Protein AF-A0A0Q4BF16-F1 (afdb_monomer)

Mean predicted aligned error: 4.29 Å

Radius of gyration: 11.95 Å; Cα contacts (8 Å, |Δi|>4): 61; chains: 1; bounding box: 30×20×29 Å

Solvent-accessible surface area (backbone atoms only — not comparable to full-atom values): 3981 Å² total; per-residue (Å²): 131,63,90,51,62,67,55,40,14,51,54,47,22,47,29,55,71,72,70,44,86,78,87,68,95,66,55,72,66,36,48,54,51,13,62,66,43,32,66,44,46,46,54,29,72,77,38,58,78,75,52,28,47,57,32,47,37,50,40,31,46,76,74,69,44,93,64,80,120

Foldseek 3Di:
DDPDLLVLLCVVLLCVLVVHPDPDDHDPVSVVLSVVLNVLNNQLVPDDDPSNQVSVQVSCVSSVHPDHD

pLDDT: mean 89.06, std 8.33, range [61.06, 96.75]

Structure (mmCIF, N/CA/C/O backbone):
data_AF-A0A0Q4BF16-F1
#
_entry.id   AF-A0A0Q4BF16-F1
#
loop_
_atom_site.group_PDB
_atom_site.id
_atom_site.type_symbol
_atom_site.label_atom_id
_atom_site.label_alt_id
_atom_site.label_comp_id
_atom_site.label_asym_id
_atom_site.label_entity_id
_atom_site.label_seq_id
_atom_site.pdbx_PDB_ins_code
_atom_site.Cartn_x
_atom_site.Cartn_y
_atom_site.Cartn_z
_atom_site.occupancy
_atom_site.B_iso_or_equiv
_atom_site.auth_seq_id
_atom_site.auth_comp_id
_atom_site.auth_asym_id
_atom_site.auth_atom_id
_atom_site.pdbx_PDB_model_num
ATOM 1 N N . LEU A 1 1 ? 2.351 9.015 -15.165 1.00 61.06 1 LEU A N 1
ATOM 2 C CA . LEU A 1 1 ? 3.349 8.472 -14.219 1.00 61.06 1 LEU A CA 1
ATOM 3 C C . LEU A 1 1 ? 3.823 9.587 -13.293 1.00 61.06 1 LEU A C 1
ATOM 5 O O . LEU A 1 1 ? 4.262 10.613 -13.813 1.00 61.06 1 LEU A O 1
ATOM 9 N N . PRO A 1 2 ? 3.689 9.432 -11.964 1.00 69.06 2 PRO A N 1
ATOM 10 C CA . PRO A 1 2 ? 4.192 10.400 -10.992 1.00 69.06 2 PRO A CA 1
ATOM 11 C C . PRO A 1 2 ? 5.675 10.715 -11.228 1.00 69.06 2 PRO A C 1
ATOM 13 O O . PRO A 1 2 ? 6.421 9.863 -11.710 1.00 69.06 2 PRO A O 1
ATOM 16 N N . ARG A 1 3 ? 6.106 11.945 -10.924 1.00 75.19 3 ARG A N 1
ATOM 17 C CA . ARG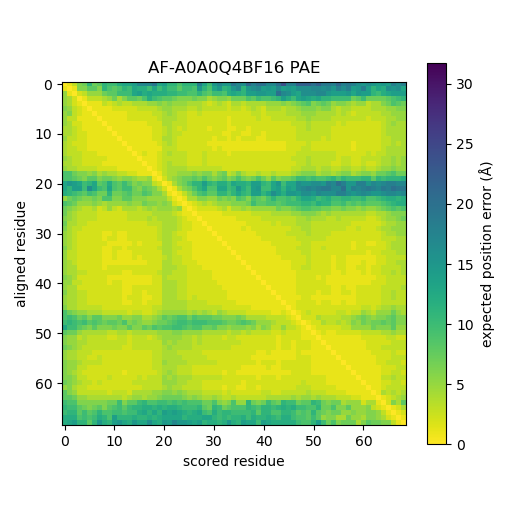 A 1 3 ? 7.517 12.345 -11.093 1.00 75.19 3 ARG A CA 1
ATOM 18 C C . ARG A 1 3 ? 8.409 11.799 -9.978 1.00 75.19 3 ARG A C 1
ATOM 20 O O . ARG A 1 3 ? 9.546 11.429 -10.254 1.00 75.19 3 ARG A O 1
ATOM 27 N N . ASP A 1 4 ? 7.865 11.710 -8.769 1.00 85.31 4 ASP A N 1
ATOM 28 C CA . ASP A 1 4 ? 8.538 11.213 -7.572 1.00 85.31 4 ASP A CA 1
ATOM 29 C C . ASP A 1 4 ? 8.586 9.675 -7.526 1.00 85.31 4 ASP A C 1
ATOM 31 O O . ASP A 1 4 ? 7.626 9.000 -7.901 1.00 85.31 4 ASP A O 1
ATOM 35 N N . ASN A 1 5 ? 9.714 9.126 -7.079 1.00 83.81 5 ASN A N 1
ATOM 36 C CA . ASN A 1 5 ? 9.964 7.685 -7.038 1.00 83.81 5 ASN A CA 1
ATOM 37 C C . ASN A 1 5 ? 9.065 6.956 -6.026 1.00 83.81 5 ASN A C 1
ATOM 39 O O . ASN A 1 5 ? 8.477 5.927 -6.363 1.00 83.81 5 ASN A O 1
ATOM 43 N N . LYS A 1 6 ? 8.829 7.539 -4.840 1.00 86.00 6 LYS A N 1
ATOM 44 C CA . LYS A 1 6 ? 7.894 6.969 -3.856 1.00 86.00 6 LYS A CA 1
ATOM 45 C C . LYS A 1 6 ? 6.470 6.972 -4.394 1.00 86.00 6 LYS A C 1
ATOM 47 O O . LYS A 1 6 ? 5.758 5.982 -4.253 1.00 86.00 6 LYS A O 1
ATOM 52 N N . ALA A 1 7 ? 6.067 8.051 -5.062 1.00 88.56 7 ALA A N 1
ATOM 53 C CA . ALA A 1 7 ? 4.747 8.137 -5.677 1.00 88.56 7 ALA A CA 1
ATOM 54 C C . ALA A 1 7 ? 4.553 7.091 -6.792 1.00 88.56 7 ALA A C 1
ATOM 56 O O . ALA A 1 7 ? 3.466 6.531 -6.922 1.00 88.56 7 ALA A O 1
ATOM 57 N N . LYS A 1 8 ? 5.596 6.778 -7.578 1.00 89.81 8 LYS A N 1
ATOM 58 C CA . LYS A 1 8 ? 5.550 5.687 -8.570 1.00 89.81 8 LYS A CA 1
ATOM 59 C C . LYS A 1 8 ? 5.402 4.317 -7.909 1.00 89.81 8 LYS A C 1
ATOM 61 O O . LYS A 1 8 ? 4.559 3.537 -8.343 1.00 89.81 8 LYS A O 1
ATOM 66 N N . ALA A 1 9 ? 6.196 4.039 -6.876 1.00 91.25 9 ALA A N 1
A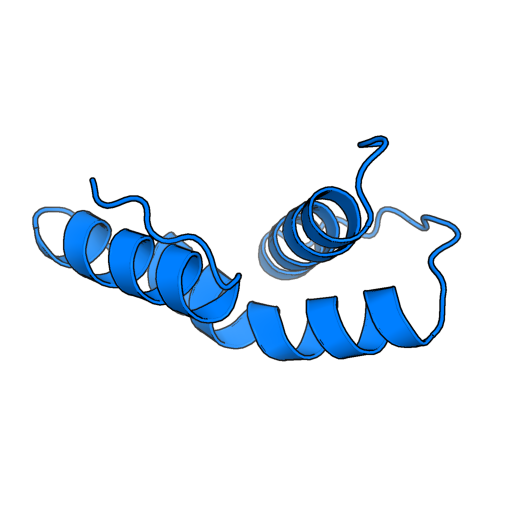TOM 67 C CA . ALA A 1 9 ? 6.134 2.780 -6.139 1.00 91.25 9 ALA A CA 1
ATOM 68 C C . ALA A 1 9 ? 4.760 2.581 -5.477 1.00 91.25 9 ALA A C 1
ATOM 70 O O . ALA A 1 9 ? 4.152 1.523 -5.607 1.00 91.25 9 ALA A O 1
ATOM 71 N N . MET A 1 10 ? 4.219 3.630 -4.855 1.00 92.38 10 MET A N 1
ATOM 72 C CA . MET A 1 10 ? 2.883 3.615 -4.261 1.00 92.38 10 MET A CA 1
ATOM 73 C C . MET A 1 10 ? 1.799 3.367 -5.311 1.00 92.38 10 MET A C 1
ATOM 75 O O . MET A 1 10 ? 0.974 2.472 -5.147 1.00 92.38 10 MET A O 1
ATOM 79 N N . ALA A 1 11 ? 1.815 4.113 -6.417 1.00 92.00 11 ALA A N 1
ATOM 80 C CA . ALA A 1 11 ? 0.809 3.953 -7.461 1.00 92.00 11 ALA A CA 1
ATOM 81 C C . ALA A 1 11 ? 0.863 2.554 -8.106 1.00 92.00 11 ALA A C 1
ATOM 83 O O . ALA A 1 11 ? -0.180 1.987 -8.430 1.00 92.00 11 ALA A O 1
ATOM 84 N N . ARG A 1 12 ? 2.054 1.947 -8.203 1.00 92.38 12 ARG A N 1
ATOM 85 C CA . ARG A 1 12 ? 2.202 0.549 -8.615 1.00 92.38 12 ARG A CA 1
ATOM 86 C C . ARG A 1 12 ? 1.616 -0.424 -7.589 1.00 92.38 12 ARG A C 1
ATOM 88 O O . ARG A 1 12 ? 0.918 -1.350 -7.996 1.00 92.38 12 ARG A O 1
ATOM 95 N N . ALA A 1 13 ? 1.875 -0.233 -6.296 1.00 93.94 13 ALA A N 1
ATOM 96 C CA . ALA A 1 13 ? 1.342 -1.093 -5.239 1.00 93.94 13 ALA A CA 1
ATOM 97 C C . ALA A 1 13 ? -0.200 -1.095 -5.218 1.00 93.94 13 ALA A C 1
ATOM 99 O O . ALA A 1 13 ? -0.814 -2.157 -5.081 1.00 93.94 13 ALA A O 1
ATOM 100 N N . PHE A 1 14 ? -0.828 0.068 -5.437 1.00 94.25 14 PHE A N 1
ATOM 101 C CA . PHE A 1 14 ? -2.279 0.177 -5.644 1.00 94.25 14 PHE A CA 1
ATOM 102 C C . PHE A 1 14 ? -2.736 -0.547 -6.905 1.00 94.25 14 PHE A C 1
ATOM 104 O O . PHE A 1 14 ? -3.654 -1.360 -6.829 1.00 94.25 14 PHE A O 1
ATOM 111 N N . GLY A 1 15 ? -2.078 -0.308 -8.042 1.00 93.00 15 GLY A N 1
ATOM 112 C CA . GLY A 1 15 ? -2.439 -0.966 -9.295 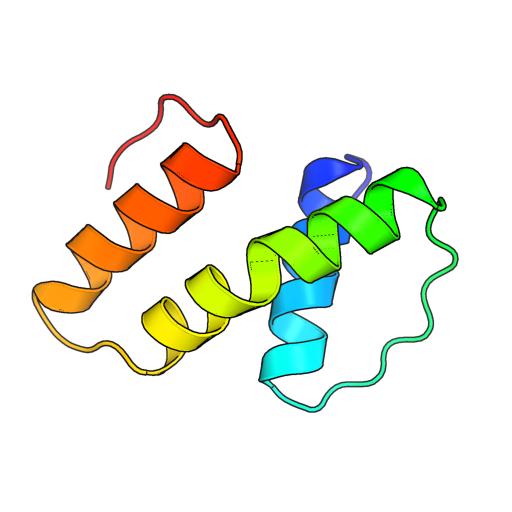1.00 93.00 15 GLY A CA 1
ATOM 113 C C . GLY A 1 15 ? -2.396 -2.491 -9.186 1.00 93.00 15 GLY A C 1
ATOM 114 O O . GLY A 1 15 ? -3.384 -3.168 -9.454 1.00 93.00 15 GLY A O 1
ATOM 115 N N . MET A 1 16 ? -1.303 -3.032 -8.644 1.00 92.25 16 MET A N 1
ATOM 116 C CA . MET A 1 16 ? -1.171 -4.467 -8.390 1.00 92.25 16 MET A CA 1
ATOM 117 C C . MET A 1 16 ? -2.255 -5.028 -7.473 1.00 92.25 16 MET A C 1
ATOM 119 O O . MET A 1 16 ? -2.744 -6.130 -7.715 1.00 92.25 16 MET A O 1
ATOM 123 N N . SER A 1 17 ? -2.616 -4.299 -6.417 1.00 92.75 17 SER A N 1
ATOM 124 C CA . SER A 1 17 ? -3.634 -4.748 -5.460 1.00 92.75 17 SER A CA 1
ATOM 125 C C . SER A 1 17 ? -5.043 -4.718 -6.058 1.00 92.75 17 SER A C 1
ATOM 127 O O . SER A 1 17 ? -5.876 -5.535 -5.687 1.00 92.75 17 SER A O 1
ATOM 129 N N . LEU A 1 18 ? -5.283 -3.839 -7.033 1.00 92.44 18 LEU A N 1
ATOM 130 C CA . LEU A 1 18 ? -6.536 -3.734 -7.785 1.00 92.44 18 LEU A CA 1
ATOM 131 C C . LEU A 1 18 ? -6.556 -4.597 -9.062 1.00 92.44 18 LEU A C 1
ATOM 133 O O . LEU A 1 18 ? -7.525 -4.558 -9.818 1.00 92.44 18 LEU A O 1
ATOM 137 N N . GLY A 1 19 ? -5.497 -5.370 -9.325 1.00 88.69 19 GLY A N 1
ATOM 138 C CA . GLY A 1 19 ? -5.392 -6.228 -10.507 1.00 88.69 19 GLY A CA 1
ATOM 139 C C . GLY A 1 19 ? -5.091 -5.484 -11.812 1.00 88.69 19 GLY A C 1
ATOM 140 O O . GLY A 1 19 ? -5.270 -6.053 -12.889 1.00 88.69 19 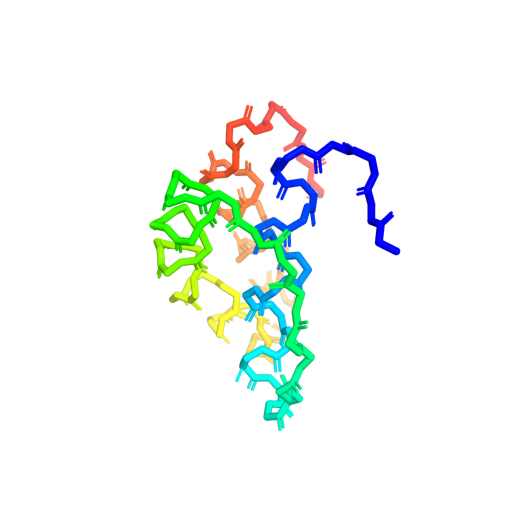GLY A O 1
ATOM 141 N N . THR A 1 20 ? -4.625 -4.234 -11.750 1.00 84.12 20 THR A N 1
ATOM 142 C CA . THR A 1 20 ? -4.148 -3.504 -12.927 1.00 84.12 20 THR A CA 1
ATOM 143 C C . THR A 1 20 ? -2.649 -3.743 -13.125 1.00 84.12 20 THR A C 1
ATOM 145 O O . THR A 1 20 ? -1.812 -3.420 -12.281 1.00 84.12 20 THR A O 1
ATOM 148 N N . ASP A 1 21 ? -2.288 -4.339 -14.264 1.00 66.31 21 ASP A N 1
ATOM 149 C CA . ASP A 1 21 ? -0.890 -4.546 -14.658 1.00 66.31 21 ASP A CA 1
ATOM 150 C C . ASP A 1 21 ? -0.425 -3.392 -15.554 1.00 66.31 21 ASP A C 1
ATOM 152 O O . ASP A 1 21 ? -0.290 -3.517 -16.775 1.00 66.31 21 ASP A O 1
ATOM 156 N N . GLU A 1 22 ? -0.222 -2.217 -14.955 1.00 68.50 22 GLU A N 1
ATOM 157 C CA . GLU A 1 22 ? 0.459 -1.138 -15.661 1.00 68.50 22 GLU A CA 1
ATOM 158 C C . GLU A 1 22 ? 1.972 -1.396 -15.672 1.00 68.50 22 GLU A C 1
ATOM 160 O O . GLU A 1 22 ? 2.680 -1.230 -14.676 1.00 68.50 22 GLU A O 1
ATOM 165 N N . LYS A 1 23 ? 2.482 -1.798 -16.843 1.00 67.31 23 LYS A N 1
ATOM 166 C CA . LYS A 1 23 ? 3.909 -2.057 -17.089 1.00 67.31 23 LYS A CA 1
ATOM 167 C C . LYS A 1 23 ? 4.699 -0.756 -17.181 1.00 67.31 23 LYS A C 1
ATOM 169 O O . LYS A 1 23 ? 5.110 -0.316 -18.257 1.00 67.31 23 LYS A O 1
ATOM 174 N N . TRP A 1 24 ? 4.911 -0.117 -16.041 1.00 78.50 24 TRP A N 1
ATOM 175 C CA . TRP A 1 24 ? 5.794 1.035 -15.933 1.00 78.50 24 TRP A CA 1
ATOM 176 C C . TRP A 1 24 ? 7.258 0.603 -15.899 1.00 78.50 24 TRP A C 1
ATOM 178 O O . TRP A 1 24 ? 7.622 -0.385 -15.265 1.00 78.50 24 TRP A O 1
ATOM 188 N N . LYS A 1 25 ? 8.125 1.380 -16.555 1.00 81.69 25 LYS A N 1
ATOM 189 C CA . LYS A 1 25 ? 9.575 1.239 -16.387 1.00 81.69 25 LYS A CA 1
ATOM 190 C C . LYS A 1 25 ? 9.970 1.859 -15.048 1.00 81.69 25 LYS A C 1
ATOM 192 O O . LYS A 1 25 ? 10.112 3.077 -14.952 1.00 81.69 25 LYS A O 1
ATOM 197 N N . LEU A 1 26 ? 10.105 1.015 -14.033 1.00 85.12 26 LEU A N 1
ATOM 198 C CA . LEU A 1 26 ? 10.549 1.379 -12.691 1.00 85.12 26 LEU A CA 1
ATOM 199 C C . LEU A 1 26 ? 11.982 0.908 -12.451 1.00 85.12 26 LEU A C 1
ATOM 201 O O . LEU A 1 26 ? 12.438 -0.055 -13.073 1.00 85.12 26 LEU A O 1
ATOM 205 N N . SER A 1 27 ? 12.696 1.602 -11.565 1.00 91.25 27 SER A N 1
ATOM 206 C CA . SER A 1 27 ? 13.996 1.126 -11.097 1.00 91.25 27 SER A CA 1
ATOM 207 C C . SER A 1 27 ? 13.827 -0.107 -10.197 1.00 91.25 27 SER A C 1
ATOM 209 O O . SER A 1 27 ? 12.729 -0.395 -9.720 1.00 91.25 27 SER A O 1
ATOM 211 N N . LYS A 1 28 ? 14.916 -0.845 -9.944 1.00 91.81 28 LYS A N 1
ATOM 212 C CA . LYS A 1 28 ? 14.900 -1.986 -9.011 1.00 91.81 28 LYS A CA 1
ATOM 213 C C . LYS A 1 28 ? 14.466 -1.559 -7.605 1.00 91.81 28 LYS A C 1
ATOM 215 O O . LYS A 1 28 ? 13.672 -2.249 -6.984 1.00 91.81 28 LYS A O 1
ATOM 220 N N . GLU A 1 29 ? 14.945 -0.404 -7.156 1.00 92.31 29 GLU A N 1
ATOM 221 C CA . GLU A 1 29 ? 14.606 0.173 -5.855 1.00 92.31 29 GLU A CA 1
ATOM 222 C C . GLU A 1 29 ? 13.114 0.527 -5.766 1.00 92.31 29 GLU A C 1
ATOM 224 O O . GLU A 1 29 ? 12.453 0.172 -4.795 1.00 92.31 29 GLU A O 1
ATOM 229 N N . ASP A 1 30 ? 12.549 1.135 -6.814 1.00 91.19 30 ASP A N 1
ATOM 230 C CA . ASP A 1 30 ? 11.112 1.439 -6.869 1.00 91.19 30 ASP A CA 1
ATOM 231 C C . ASP A 1 30 ? 10.251 0.166 -6.840 1.00 91.19 30 ASP A C 1
ATOM 233 O O . ASP A 1 30 ? 9.165 0.165 -6.259 1.00 91.19 30 ASP A O 1
ATOM 237 N N . LEU A 1 31 ? 10.712 -0.913 -7.486 1.00 92.44 31 LEU A N 1
ATOM 238 C CA . LEU A 1 31 ? 10.028 -2.208 -7.480 1.00 92.44 31 LEU A CA 1
ATOM 239 C C . LEU A 1 31 ? 10.057 -2.843 -6.090 1.00 92.44 31 LEU A C 1
ATOM 241 O O . LEU A 1 31 ? 9.007 -3.222 -5.583 1.00 92.44 31 LEU A O 1
ATOM 245 N N . GLU A 1 32 ? 11.226 -2.898 -5.455 1.00 94.69 32 GLU A N 1
ATOM 246 C CA . GLU A 1 32 ? 11.375 -3.441 -4.100 1.00 94.69 32 GLU A CA 1
ATOM 247 C C . GLU A 1 32 ? 10.552 -2.640 -3.086 1.00 94.69 32 GLU A C 1
ATOM 249 O O . GLU A 1 32 ? 9.881 -3.213 -2.227 1.00 94.69 32 GLU A O 1
ATOM 254 N N . PHE A 1 33 ? 10.538 -1.312 -3.221 1.00 94.81 33 PHE A N 1
ATOM 255 C CA . PHE A 1 33 ? 9.728 -0.455 -2.368 1.00 94.81 33 PHE A CA 1
ATOM 256 C C . PHE A 1 33 ? 8.225 -0.628 -2.631 1.00 94.81 33 PHE A C 1
ATOM 258 O O . PHE A 1 33 ? 7.440 -0.686 -1.689 1.00 94.81 33 PHE A O 1
ATOM 265 N N . SER A 1 34 ? 7.808 -0.784 -3.890 1.00 94.25 34 SER A N 1
ATOM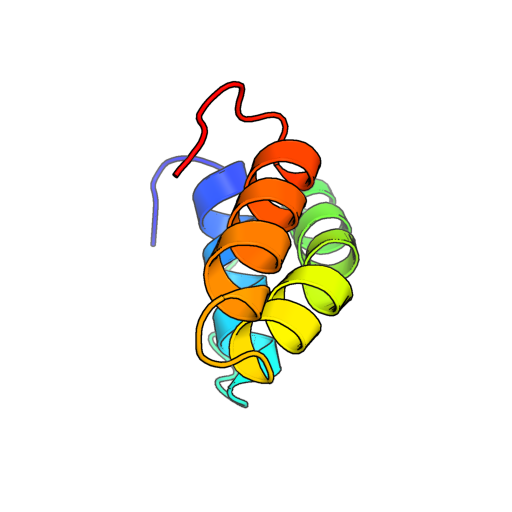 266 C CA . SER A 1 34 ? 6.422 -1.124 -4.240 1.00 94.25 34 SER A CA 1
ATOM 267 C C . SER A 1 34 ? 5.991 -2.454 -3.617 1.00 94.25 34 SER A C 1
ATOM 269 O O . SER A 1 34 ? 4.894 -2.543 -3.066 1.00 94.25 34 SER A O 1
ATOM 271 N N . ASP A 1 35 ? 6.836 -3.481 -3.694 1.00 94.25 35 ASP A N 1
ATOM 272 C CA . ASP A 1 35 ? 6.546 -4.803 -3.134 1.00 94.25 35 ASP A CA 1
ATOM 273 C C . ASP A 1 35 ? 6.447 -4.745 -1.603 1.00 94.25 35 ASP A C 1
ATOM 275 O O . ASP A 1 35 ? 5.554 -5.359 -1.016 1.00 94.25 35 ASP A O 1
ATOM 279 N N . PHE A 1 36 ? 7.295 -3.935 -0.961 1.00 96.00 36 PHE A N 1
ATOM 280 C CA . PHE A 1 36 ? 7.200 -3.623 0.466 1.00 96.00 36 PHE A CA 1
ATOM 281 C C . PHE A 1 36 ? 5.882 -2.922 0.836 1.00 96.00 36 PHE A C 1
ATOM 283 O O . PHE A 1 36 ? 5.317 -3.213 1.888 1.00 96.00 36 PHE A O 1
ATOM 290 N N . LEU A 1 37 ? 5.369 -2.023 -0.012 1.00 96.25 37 LEU A N 1
ATOM 291 C CA . LEU A 1 37 ? 4.130 -1.282 0.254 1.00 96.25 37 LEU A CA 1
ATOM 292 C C . LEU A 1 37 ? 2.854 -2.122 0.070 1.00 96.25 37 LEU A C 1
ATOM 294 O O . LEU A 1 37 ? 1.821 -1.791 0.655 1.00 96.25 37 LEU A O 1
ATOM 298 N N . MET A 1 38 ? 2.897 -3.205 -0.715 1.00 95.56 38 MET A N 1
ATOM 299 C CA . MET A 1 38 ? 1.704 -3.991 -1.062 1.00 95.56 38 MET A CA 1
ATOM 300 C C . MET A 1 38 ? 0.862 -4.470 0.133 1.00 95.56 38 MET A C 1
ATOM 302 O O . MET A 1 38 ? -0.359 -4.337 0.055 1.00 95.56 38 MET A O 1
ATOM 306 N N . PRO A 1 39 ? 1.428 -5.019 1.228 1.00 96.50 39 PRO A N 1
ATOM 307 C CA . PRO A 1 39 ? 0.623 -5.477 2.359 1.00 96.50 39 PRO A CA 1
ATOM 308 C C . PRO A 1 39 ? -0.188 -4.344 2.999 1.00 96.50 39 PRO A C 1
ATOM 310 O O . PRO A 1 39 ? -1.356 -4.541 3.316 1.00 96.50 39 PRO A O 1
ATOM 313 N N . PHE A 1 40 ? 0.400 -3.149 3.122 1.00 96.50 40 PHE A N 1
ATOM 314 C CA . PHE A 1 40 ? -0.261 -1.971 3.695 1.00 96.50 40 PHE A CA 1
ATOM 315 C C . PHE A 1 40 ? -1.368 -1.439 2.789 1.00 96.50 40 PHE A C 1
ATOM 317 O O . PHE A 1 40 ? -2.422 -1.033 3.264 1.00 96.50 40 PHE A O 1
ATOM 324 N N . VAL A 1 41 ? -1.133 -1.453 1.476 1.00 96.56 41 VAL A N 1
ATOM 325 C CA . VAL A 1 41 ? -2.134 -1.040 0.491 1.00 96.56 41 VAL A CA 1
ATOM 326 C C . VAL A 1 41 ? -3.326 -1.995 0.489 1.00 96.56 41 VAL A C 1
ATOM 328 O O . VAL A 1 41 ? -4.459 -1.532 0.444 1.00 96.56 41 VAL A O 1
ATOM 331 N N . ARG A 1 42 ? -3.098 -3.309 0.580 1.00 95.88 42 ARG A N 1
ATOM 332 C CA . ARG A 1 42 ? -4.186 -4.298 0.668 1.00 95.88 42 ARG A CA 1
ATOM 333 C C . ARG A 1 42 ? -4.999 -4.135 1.948 1.00 95.88 42 ARG A C 1
ATOM 335 O O . ARG A 1 42 ? -6.209 -4.001 1.867 1.00 95.88 42 ARG A O 1
ATOM 342 N N . ASP A 1 43 ? -4.329 -4.044 3.096 1.00 96.00 43 ASP A N 1
ATOM 343 C CA . ASP A 1 43 ? -4.984 -3.814 4.393 1.00 96.00 43 ASP A CA 1
ATOM 344 C C . ASP A 1 43 ? -5.788 -2.501 4.399 1.00 96.00 43 ASP A C 1
ATOM 346 O O . ASP A 1 43 ? -6.886 -2.448 4.940 1.00 96.00 43 ASP A O 1
ATOM 350 N N . LEU A 1 44 ? -5.295 -1.450 3.731 1.00 96.75 44 LEU A N 1
ATOM 351 C CA . LEU A 1 44 ? -6.048 -0.211 3.535 1.00 96.75 44 LEU A CA 1
ATOM 352 C C . LEU A 1 44 ? -7.281 -0.405 2.639 1.00 96.75 44 LEU A C 1
ATOM 354 O O . LEU A 1 44 ? -8.354 0.084 2.984 1.00 96.75 44 LEU A O 1
ATOM 358 N N . LEU A 1 45 ? -7.141 -1.083 1.498 1.00 95.62 45 LEU A N 1
ATOM 359 C CA . LEU A 1 45 ? -8.245 -1.316 0.557 1.00 95.62 45 LEU A CA 1
ATOM 360 C C . LEU A 1 45 ? -9.359 -2.183 1.159 1.00 95.62 45 LEU A C 1
ATOM 362 O O . LEU A 1 45 ? -10.522 -1.971 0.831 1.00 95.62 45 LEU A O 1
ATOM 366 N N . ASP A 1 46 ? -9.002 -3.108 2.049 1.00 95.88 46 ASP A N 1
ATOM 367 C CA . ASP A 1 46 ? -9.940 -3.986 2.754 1.00 95.88 46 ASP A CA 1
ATOM 368 C C . ASP A 1 46 ? -10.547 -3.327 4.013 1.00 95.88 46 ASP A C 1
ATOM 370 O O . ASP A 1 46 ? -11.415 -3.907 4.667 1.00 95.88 46 ASP A O 1
ATOM 374 N N . SER A 1 47 ? -10.086 -2.129 4.390 1.00 96.44 47 SER A N 1
ATOM 375 C CA . SER A 1 47 ? -10.531 -1.435 5.602 1.00 96.44 47 SER A CA 1
ATOM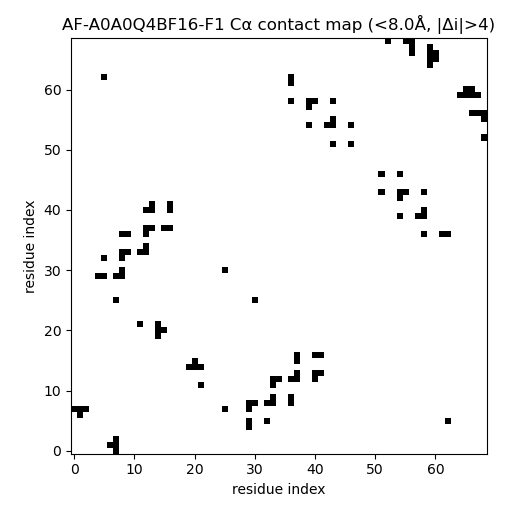 376 C C . SER A 1 47 ? -11.711 -0.495 5.360 1.00 96.44 47 SER A C 1
ATOM 378 O O . SER A 1 47 ? -11.809 0.182 4.338 1.00 96.44 47 SER A O 1
ATOM 380 N N . GLU A 1 48 ? -12.585 -0.390 6.360 1.00 91.56 48 GLU A N 1
ATOM 381 C CA . GLU A 1 48 ? -13.754 0.488 6.342 1.00 91.56 48 GLU A CA 1
ATOM 382 C C . GLU A 1 48 ? -13.882 1.268 7.661 1.00 91.56 48 GLU A C 1
ATOM 384 O O . GLU A 1 48 ? -13.317 0.894 8.694 1.00 91.56 48 GLU A O 1
ATOM 389 N N . GLY A 1 49 ? -14.643 2.365 7.643 1.00 89.88 49 GLY A N 1
ATOM 390 C CA . GLY A 1 49 ? -14.961 3.143 8.843 1.00 89.88 49 GLY A CA 1
ATOM 391 C C . GLY A 1 49 ? -13.724 3.697 9.559 1.00 89.88 49 GLY A C 1
ATOM 392 O O . GLY A 1 49 ? -12.839 4.282 8.936 1.00 89.88 49 GLY A O 1
ATOM 393 N N . GLU A 1 50 ? -13.665 3.535 10.882 1.00 87.94 50 GLU A N 1
ATOM 394 C CA . GLU A 1 50 ? -12.544 4.025 11.698 1.00 87.94 50 GLU A CA 1
ATOM 395 C C . GLU A 1 50 ? -11.219 3.324 11.364 1.00 87.94 50 GLU A C 1
ATOM 397 O O . GLU A 1 50 ? -10.167 3.965 11.385 1.00 87.94 50 GLU A O 1
ATOM 402 N N . ALA A 1 51 ? -11.266 2.051 10.953 1.00 92.56 51 ALA A N 1
ATOM 403 C CA . ALA A 1 51 ? -10.070 1.287 10.607 1.00 92.56 51 ALA A CA 1
ATOM 404 C C . ALA A 1 51 ? -9.330 1.883 9.400 1.00 92.56 51 ALA A C 1
ATOM 406 O O . ALA A 1 51 ? -8.100 1.847 9.365 1.00 92.56 51 ALA A O 1
ATOM 407 N N . TYR A 1 52 ? -10.049 2.503 8.456 1.00 94.19 52 TYR A N 1
ATOM 408 C CA . TYR A 1 52 ? -9.440 3.167 7.299 1.00 94.19 52 TYR A CA 1
ATOM 409 C C . TYR A 1 52 ? -8.448 4.253 7.705 1.00 94.19 52 TYR A C 1
ATOM 411 O O . TYR A 1 52 ? -7.346 4.330 7.161 1.00 94.19 52 TYR A O 1
ATOM 419 N N . ARG A 1 53 ? -8.805 5.078 8.697 1.00 93.44 53 ARG A N 1
ATOM 420 C CA . ARG A 1 53 ? -7.924 6.145 9.186 1.00 93.44 53 ARG A CA 1
ATOM 421 C C . ARG A 1 53 ? -6.623 5.561 9.737 1.00 93.44 53 ARG A C 1
ATOM 423 O O . ARG A 1 53 ? -5.540 6.047 9.408 1.00 93.44 53 ARG A O 1
ATOM 430 N N . ASP A 1 54 ? -6.719 4.501 10.530 1.00 94.62 54 ASP A N 1
ATOM 431 C CA . ASP A 1 54 ? -5.556 3.851 11.137 1.00 94.62 54 ASP A CA 1
ATOM 432 C C . ASP A 1 54 ? -4.673 3.162 10.092 1.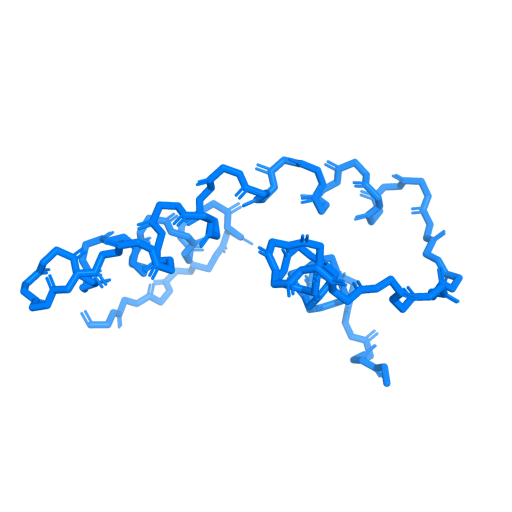00 94.62 54 ASP A C 1
ATOM 434 O O . ASP A 1 54 ? -3.441 3.280 10.131 1.00 94.62 54 ASP A O 1
ATOM 438 N N . ARG A 1 55 ? -5.284 2.491 9.108 1.00 96.31 55 ARG A N 1
ATOM 439 C CA . ARG A 1 55 ? -4.553 1.870 7.995 1.00 96.31 55 ARG A CA 1
ATOM 440 C C . ARG A 1 55 ? -3.882 2.910 7.110 1.00 96.31 55 ARG A C 1
ATOM 442 O O . ARG A 1 55 ? -2.726 2.727 6.733 1.00 96.31 55 ARG A O 1
ATOM 449 N N . MET A 1 56 ? -4.541 4.038 6.861 1.00 94.62 56 MET A N 1
ATOM 450 C CA . MET A 1 56 ? -3.971 5.134 6.081 1.00 94.62 56 MET A CA 1
ATOM 451 C C . MET A 1 56 ? -2.767 5.748 6.799 1.00 94.62 56 MET A C 1
ATOM 453 O O . MET A 1 56 ? -1.707 5.906 6.199 1.00 94.62 56 MET A O 1
ATOM 457 N N . ASN A 1 57 ? -2.875 6.011 8.104 1.00 94.00 57 ASN A N 1
ATOM 458 C CA . ASN A 1 57 ? -1.751 6.504 8.907 1.00 94.00 57 ASN A CA 1
ATOM 459 C C . ASN A 1 57 ? -0.578 5.508 8.937 1.00 94.00 57 ASN A C 1
ATOM 461 O O . ASN A 1 57 ? 0.590 5.910 8.899 1.00 94.00 57 ASN A O 1
ATOM 465 N N . THR A 1 58 ? -0.874 4.207 8.943 1.00 94.69 58 THR A N 1
ATOM 466 C CA . THR A 1 58 ? 0.144 3.150 8.850 1.00 94.69 58 THR A CA 1
ATOM 467 C C . THR A 1 58 ? 0.846 3.171 7.490 1.00 94.69 58 THR A C 1
ATOM 469 O O . THR A 1 58 ?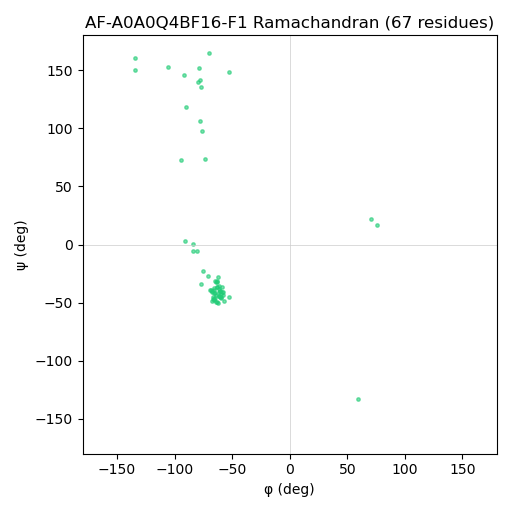 2.076 3.179 7.445 1.00 94.69 58 THR A O 1
ATOM 472 N N . LEU A 1 59 ? 0.095 3.255 6.386 1.00 95.25 59 LEU A N 1
ATOM 473 C CA . LEU A 1 59 ? 0.657 3.379 5.038 1.00 95.25 59 LEU A CA 1
ATOM 474 C C . LEU A 1 59 ? 1.527 4.639 4.906 1.00 95.25 59 LEU A C 1
ATOM 476 O O . LEU A 1 59 ? 2.653 4.565 4.416 1.00 95.25 59 LEU A O 1
ATOM 480 N N . MET A 1 60 ? 1.051 5.786 5.395 1.00 92.25 60 MET A N 1
ATOM 481 C CA . MET A 1 60 ? 1.805 7.044 5.373 1.00 92.25 60 MET A CA 1
ATOM 482 C C . MET A 1 60 ? 3.119 6.921 6.153 1.00 92.25 60 MET A C 1
ATOM 484 O O . MET A 1 60 ? 4.176 7.295 5.638 1.00 92.25 60 MET A O 1
ATOM 488 N N . THR A 1 61 ? 3.092 6.278 7.321 1.00 92.81 61 THR A N 1
ATOM 489 C CA . THR A 1 61 ? 4.303 5.978 8.101 1.00 92.81 61 THR A CA 1
ATOM 490 C C . THR A 1 61 ? 5.263 5.067 7.329 1.00 92.81 61 THR A C 1
ATOM 492 O O . THR A 1 61 ? 6.458 5.355 7.262 1.00 92.81 61 THR A O 1
ATOM 495 N N . ALA A 1 62 ? 4.758 4.010 6.681 1.00 91.88 62 ALA A N 1
ATOM 496 C CA . ALA A 1 62 ? 5.563 3.101 5.858 1.00 91.88 62 ALA A CA 1
ATOM 497 C C . ALA A 1 62 ? 6.219 3.815 4.661 1.00 91.88 62 ALA A C 1
ATOM 499 O O . ALA A 1 62 ? 7.304 3.440 4.221 1.00 91.88 62 ALA A O 1
ATOM 500 N N . THR A 1 63 ? 5.605 4.894 4.167 1.00 90.75 63 THR A N 1
ATOM 501 C CA . THR A 1 63 ? 6.178 5.731 3.097 1.00 90.75 63 THR A CA 1
ATOM 502 C C . THR A 1 63 ? 7.223 6.738 3.598 1.00 90.75 63 THR A C 1
ATOM 504 O O . THR A 1 63 ? 7.882 7.431 2.807 1.00 90.75 63 THR A O 1
ATOM 507 N N . GLY A 1 64 ? 7.399 6.814 4.919 1.00 87.94 64 GLY A N 1
ATOM 508 C CA . GLY A 1 64 ? 8.209 7.816 5.598 1.00 87.94 64 GLY A CA 1
ATOM 509 C C . GLY A 1 64 ? 7.594 9.215 5.557 1.00 87.94 64 GLY A C 1
ATOM 510 O O . GLY A 1 64 ? 8.336 10.189 5.667 1.00 87.94 64 GLY A O 1
ATOM 511 N N . SER A 1 65 ? 6.277 9.333 5.347 1.00 80.62 65 SER A N 1
ATOM 512 C CA . SER A 1 65 ? 5.575 10.605 5.518 1.00 80.62 65 SER A CA 1
ATOM 513 C C . SER A 1 65 ? 5.364 10.876 7.008 1.00 80.62 65 SER A C 1
ATOM 515 O O . SER A 1 65 ? 4.984 9.987 7.768 1.00 80.62 65 SER A O 1
ATOM 517 N N . GLY A 1 66 ? 5.627 12.114 7.430 1.00 79.12 66 GLY A N 1
ATOM 518 C CA . GLY A 1 66 ? 5.308 12.598 8.777 1.00 79.12 66 GLY A CA 1
ATOM 519 C C . GLY A 1 66 ? 3.865 13.093 8.919 1.00 79.12 66 GLY A C 1
ATOM 520 O O . GLY A 1 66 ? 3.488 13.581 9.984 1.00 79.12 66 GLY A O 1
ATOM 521 N N . GLU A 1 67 ? 3.077 13.017 7.848 1.00 78.75 67 GLU A N 1
ATOM 522 C CA . GLU A 1 67 ? 1.692 13.474 7.811 1.00 78.75 67 GLU A CA 1
ATOM 523 C C . GLU A 1 67 ? 0.748 12.457 8.462 1.00 78.75 67 GLU A C 1
ATOM 525 O O . GLU A 1 67 ? 1.010 11.252 8.482 1.00 78.75 67 GLU A O 1
ATOM 530 N N . LYS A 1 68 ? -0.368 12.958 9.000 1.00 78.12 68 LYS A N 1
ATOM 531 C CA . LYS A 1 68 ? -1.433 12.161 9.618 1.00 78.12 68 LYS A CA 1
ATOM 532 C C . LYS A 1 68 ? -2.795 12.639 9.127 1.00 7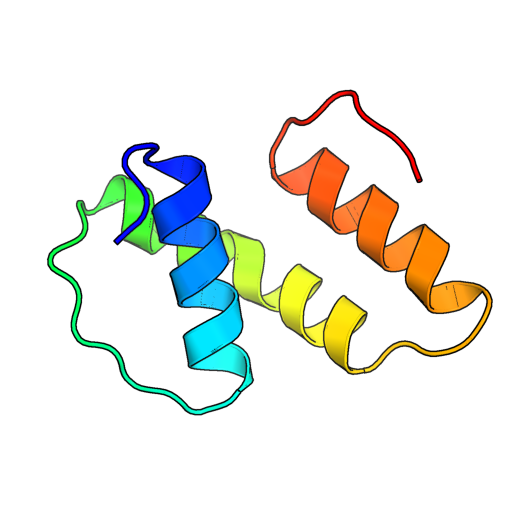8.12 68 LYS A C 1
ATOM 534 O O . LYS A 1 68 ? -2.949 13.822 8.824 1.00 78.12 68 LYS A O 1
ATOM 539 N N . VAL A 1 69 ? -3.756 11.719 9.081 1.00 77.44 69 VAL A N 1
ATOM 540 C CA . VAL A 1 69 ? -5.127 11.920 8.576 1.00 77.44 69 VAL A CA 1
ATOM 541 C C . VAL A 1 69 ? -6.156 11.901 9.703 1.00 77.44 69 VAL A C 1
ATOM 543 O O . VAL A 1 69 ? -6.083 11.018 10.594 1.00 77.44 69 VAL A O 1
#

Secondary structure (DSSP, 8-state):
--SSHHHHHHHHHHHHHTT--------HHHHHHHHHHHHHHHHHHT--THHHHHHHHHHHHHTT-----

Sequence (69 aa):
LPRDNKAKAMARAFGMSLGTDEKWKLSKEDLEFSDFLMPFVRDLLDSEGEAYRDRMNTLMTATGSGEKV